Protein AF-A0A6A5K8Y9-F1 (afdb_monomer_lite)

Structure (mmCIF, N/CA/C/O backbone):
data_AF-A0A6A5K8Y9-F1
#
_entry.id   AF-A0A6A5K8Y9-F1
#
loop_
_atom_site.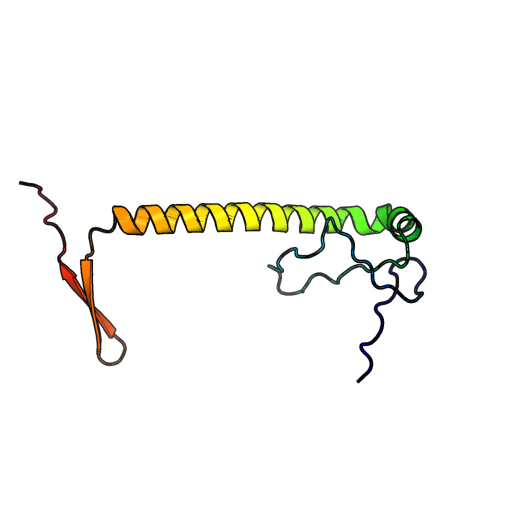group_PDB
_atom_site.id
_atom_site.type_symbol
_atom_site.label_atom_id
_atom_site.label_alt_id
_atom_site.label_comp_id
_atom_site.label_asym_id
_atom_site.label_entity_id
_atom_site.label_seq_id
_atom_site.pdbx_PDB_ins_code
_atom_site.Cartn_x
_atom_site.Cartn_y
_atom_site.Cartn_z
_atom_site.occupancy
_atom_site.B_iso_or_equiv
_atom_site.auth_seq_id
_atom_site.auth_comp_id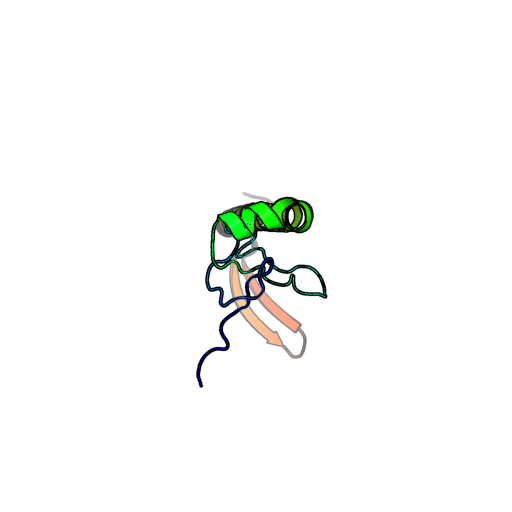
_atom_site.auth_asym_id
_atom_site.auth_atom_id
_atom_site.pdbx_PDB_model_num
ATOM 1 N N . MET A 1 1 ? -1.799 -24.939 -14.927 1.00 34.75 1 MET A N 1
ATOM 2 C CA . MET A 1 1 ? -1.969 -23.519 -15.303 1.00 34.75 1 MET A CA 1
ATOM 3 C C . MET A 1 1 ? -0.674 -22.798 -14.968 1.00 34.75 1 MET A C 1
ATOM 5 O O . MET A 1 1 ? -0.375 -22.637 -13.793 1.00 34.75 1 MET A O 1
ATOM 9 N N . THR A 1 2 ? 0.148 -22.471 -15.963 1.00 40.62 2 THR A N 1
ATOM 10 C CA . THR A 1 2 ? 1.397 -21.723 -15.748 1.00 40.62 2 THR A CA 1
ATOM 11 C C . THR A 1 2 ? 1.020 -20.282 -15.393 1.00 40.62 2 THR A C 1
ATOM 13 O O . THR A 1 2 ? 0.284 -19.674 -16.172 1.00 40.62 2 THR A O 1
ATOM 16 N N . PRO A 1 3 ? 1.439 -19.727 -14.241 1.00 52.00 3 PRO A N 1
ATOM 17 C CA . PRO A 1 3 ? 1.147 -18.335 -13.929 1.00 52.00 3 PRO A CA 1
ATOM 18 C C . PRO A 1 3 ? 1.768 -17.469 -15.024 1.00 52.00 3 PRO A C 1
ATOM 20 O O . PRO A 1 3 ? 2.955 -17.616 -15.318 1.00 52.00 3 PRO A O 1
ATOM 23 N N . GLY A 1 4 ? 0.970 -16.605 -15.655 1.00 60.53 4 GLY A N 1
ATOM 24 C CA . GLY A 1 4 ? 1.483 -15.649 -16.631 1.00 60.53 4 GLY A CA 1
ATOM 25 C C . GLY A 1 4 ? 2.592 -14.827 -15.981 1.00 60.53 4 GLY A C 1
ATOM 26 O O . GLY A 1 4 ? 2.349 -14.119 -15.003 1.00 60.53 4 GLY A O 1
ATOM 27 N N . LEU A 1 5 ? 3.822 -14.973 -16.479 1.00 72.25 5 LEU A N 1
ATOM 28 C CA . LEU A 1 5 ? 4.960 -14.184 -16.021 1.00 72.25 5 LEU A CA 1
ATOM 29 C C . LEU A 1 5 ? 4.605 -12.705 -16.179 1.00 72.25 5 LEU A C 1
ATOM 31 O O . LEU A 1 5 ? 4.171 -12.270 -17.245 1.00 72.25 5 LEU A O 1
ATOM 35 N N . SER A 1 6 ? 4.761 -11.932 -15.106 1.00 89.62 6 SER A N 1
ATOM 36 C CA . SER A 1 6 ? 4.570 -10.487 -15.181 1.00 89.62 6 SER A CA 1
ATOM 37 C C . SER A 1 6 ? 5.622 -9.878 -16.113 1.00 89.62 6 SER A C 1
ATOM 39 O O . SER A 1 6 ? 6.714 -10.421 -16.271 1.00 89.62 6 SER A O 1
ATOM 41 N N . VAL A 1 7 ? 5.299 -8.760 -16.759 1.00 94.75 7 VAL A N 1
ATOM 42 C CA . VAL A 1 7 ? 6.193 -8.114 -17.732 1.00 94.75 7 VAL A CA 1
ATOM 43 C C . VAL A 1 7 ? 6.917 -6.935 -17.104 1.00 94.75 7 VAL A C 1
ATOM 45 O O . VAL A 1 7 ? 6.350 -6.200 -16.296 1.00 94.75 7 VAL A O 1
ATOM 48 N N . CYS A 1 8 ? 8.179 -6.739 -17.475 1.00 95.56 8 CYS A N 1
ATOM 49 C CA . CYS A 1 8 ? 8.951 -5.596 -17.025 1.00 95.56 8 CYS A CA 1
ATOM 50 C C . CYS A 1 8 ? 8.315 -4.305 -17.549 1.00 95.56 8 CYS A C 1
ATOM 52 O O . CYS A 1 8 ? 8.097 -4.167 -18.753 1.00 95.56 8 CYS A O 1
ATOM 54 N N . THR A 1 9 ? 8.067 -3.341 -16.662 1.00 94.75 9 THR A N 1
ATOM 55 C CA . THR A 1 9 ? 7.513 -2.035 -17.036 1.00 94.75 9 THR A CA 1
ATOM 56 C C . THR A 1 9 ? 8.405 -1.316 -18.048 1.00 94.75 9 THR A C 1
ATOM 58 O O . THR A 1 9 ? 7.884 -0.748 -19.000 1.00 94.75 9 THR A O 1
ATOM 61 N N . HIS A 1 10 ? 9.728 -1.426 -17.889 1.00 96.50 10 HIS A N 1
ATOM 62 C CA . HIS A 1 10 ? 10.702 -0.740 -18.732 1.00 96.50 10 HIS A CA 1
ATOM 63 C C . HIS A 1 10 ? 10.940 -1.445 -20.080 1.00 96.50 10 HIS A C 1
ATOM 65 O O . HIS A 1 10 ? 10.637 -0.903 -21.136 1.00 96.50 10 HIS A O 1
ATOM 71 N N . CYS A 1 11 ? 11.459 -2.681 -20.061 1.00 95.81 11 CYS A N 1
ATOM 72 C CA . CYS A 1 11 ? 11.919 -3.373 -21.276 1.00 95.81 11 CYS A CA 1
ATOM 73 C C . CYS A 1 11 ? 10.940 -4.420 -21.830 1.00 95.81 11 CYS A C 1
ATOM 75 O O . CYS A 1 11 ? 11.253 -5.086 -22.813 1.00 95.81 11 CYS A O 1
ATOM 77 N N . ARG A 1 12 ? 9.778 -4.613 -21.187 1.00 95.25 12 ARG A N 1
ATOM 78 C CA . ARG A 1 12 ? 8.736 -5.600 -21.548 1.00 95.25 12 ARG A CA 1
ATOM 79 C C . ARG A 1 12 ? 9.133 -7.083 -21.483 1.00 95.25 12 ARG A C 1
ATOM 81 O O . ARG A 1 12 ? 8.275 -7.932 -21.694 1.00 95.25 12 ARG A O 1
ATOM 88 N N . GLY A 1 13 ? 10.375 -7.416 -21.128 1.00 94.56 13 GLY A N 1
ATOM 89 C CA . GLY A 1 13 ? 10.800 -8.801 -20.893 1.00 94.56 13 GLY A CA 1
ATOM 90 C C . GLY A 1 13 ? 10.165 -9.436 -19.643 1.00 94.56 13 GLY A C 1
ATOM 91 O O . GLY A 1 13 ? 9.539 -8.731 -18.847 1.00 94.56 13 GLY A O 1
ATOM 92 N N . PRO A 1 14 ? 10.338 -10.753 -19.420 1.00 95.50 14 PRO A N 1
ATOM 93 C CA . PRO A 1 14 ? 9.828 -11.431 -18.228 1.00 95.50 14 PRO A CA 1
ATOM 94 C C . PRO A 1 14 ? 10.350 -10.799 -16.930 1.00 95.50 14 PRO A C 1
ATOM 96 O O . PRO A 1 14 ? 11.541 -10.514 -16.791 1.00 95.50 14 PRO A O 1
ATOM 99 N N . ALA A 1 15 ? 9.461 -10.591 -15.964 1.00 94.69 15 ALA A N 1
ATOM 100 C CA . ALA A 1 15 ? 9.763 -9.947 -14.696 1.00 94.69 15 ALA A CA 1
ATOM 101 C C . ALA A 1 15 ? 9.054 -10.634 -13.525 1.00 94.69 15 ALA A C 1
ATOM 103 O O . ALA A 1 15 ? 7.894 -11.027 -13.601 1.00 94.69 15 ALA A O 1
ATOM 104 N N . ALA A 1 16 ? 9.761 -10.720 -12.400 1.00 90.81 16 ALA A N 1
ATOM 105 C CA . ALA A 1 16 ? 9.226 -11.255 -11.147 1.00 90.81 16 ALA A CA 1
ATOM 106 C C . ALA A 1 16 ? 9.402 -10.289 -9.966 1.00 90.81 16 ALA A C 1
ATO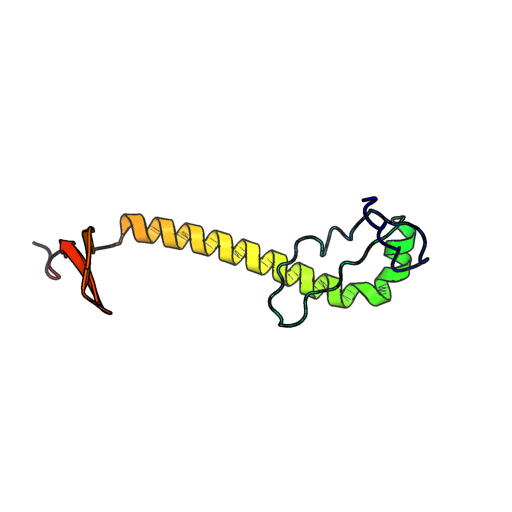M 108 O O . ALA A 1 16 ? 8.752 -10.439 -8.932 1.00 90.81 16 ALA A O 1
ATOM 109 N N . ARG A 1 17 ? 10.279 -9.282 -10.093 1.00 92.19 17 ARG A N 1
ATOM 110 C CA . ARG A 1 17 ? 10.569 -8.346 -9.003 1.00 92.19 17 ARG A CA 1
ATOM 111 C C . ARG A 1 17 ? 9.561 -7.210 -9.033 1.00 92.19 17 ARG A C 1
ATOM 113 O O . ARG A 1 17 ? 9.273 -6.670 -10.093 1.00 92.19 17 ARG A O 1
ATOM 120 N N . ARG A 1 18 ? 9.066 -6.819 -7.864 1.00 93.38 18 ARG A N 1
ATOM 121 C CA . ARG A 1 18 ? 8.205 -5.642 -7.685 1.00 93.38 18 ARG A CA 1
ATOM 122 C C . ARG A 1 18 ? 8.980 -4.540 -6.978 1.00 93.38 18 ARG A C 1
ATOM 124 O O . ARG A 1 18 ? 9.890 -4.827 -6.201 1.00 93.38 18 ARG A O 1
ATOM 131 N N . CYS A 1 19 ? 8.601 -3.286 -7.214 1.00 93.50 19 CYS A N 1
ATOM 132 C CA . CYS A 1 19 ? 9.182 -2.154 -6.493 1.00 93.50 19 CYS A CA 1
ATOM 133 C C . CYS A 1 19 ? 8.858 -2.254 -4.997 1.00 93.50 19 CYS A C 1
ATOM 135 O O . CYS A 1 19 ? 7.705 -2.122 -4.595 1.00 93.50 19 CYS A O 1
ATOM 137 N N . THR A 1 20 ? 9.873 -2.448 -4.154 1.00 91.50 20 THR A N 1
ATOM 138 C CA . THR A 1 20 ? 9.690 -2.630 -2.704 1.00 91.50 20 THR A CA 1
ATOM 139 C C . THR A 1 20 ? 9.107 -1.407 -2.000 1.00 91.50 20 THR A C 1
ATOM 141 O O . THR A 1 20 ? 8.424 -1.538 -0.979 1.00 91.50 20 THR A O 1
ATOM 144 N N . GLY A 1 21 ? 9.319 -0.222 -2.578 1.00 91.44 21 GLY A N 1
ATOM 145 C CA . GLY A 1 21 ? 8.739 1.029 -2.107 1.00 91.44 21 GLY A CA 1
ATOM 146 C C . GLY A 1 21 ? 7.214 0.972 -2.077 1.00 91.44 21 GLY A C 1
ATOM 147 O O . GLY A 1 21 ? 6.616 1.191 -1.023 1.00 91.44 21 GLY A O 1
ATOM 148 N N . CYS A 1 22 ? 6.596 0.614 -3.201 1.00 92.31 22 CYS A N 1
ATOM 149 C CA . CYS A 1 22 ? 5.145 0.641 -3.361 1.00 92.31 22 CYS A CA 1
ATOM 150 C C . CYS A 1 22 ? 4.450 -0.722 -3.230 1.00 92.31 22 CYS A C 1
ATOM 152 O O . CYS A 1 22 ? 3.228 -0.750 -3.099 1.00 92.31 22 CYS A O 1
ATOM 154 N N . LEU A 1 23 ? 5.187 -1.844 -3.214 1.00 90.44 23 LEU A N 1
ATOM 155 C CA . LEU A 1 23 ? 4.594 -3.166 -2.971 1.00 90.44 23 LEU A CA 1
ATOM 156 C C . LEU A 1 23 ? 3.810 -3.149 -1.645 1.00 90.44 23 LEU A C 1
ATOM 158 O O . LEU A 1 23 ? 4.258 -2.504 -0.693 1.00 90.44 23 LEU A O 1
ATOM 162 N N . VAL A 1 24 ? 2.674 -3.856 -1.602 1.00 87.06 24 VAL A N 1
ATOM 163 C CA . VAL A 1 24 ? 1.729 -3.964 -0.465 1.00 87.06 24 VAL A CA 1
ATOM 164 C C . VAL A 1 24 ? 1.112 -2.646 0.013 1.00 87.06 24 VAL A C 1
ATOM 166 O O . VAL A 1 24 ? 0.639 -2.556 1.144 1.00 87.06 24 VAL A O 1
ATOM 169 N N . ALA A 1 25 ? 1.097 -1.608 -0.821 1.00 90.69 25 ALA A N 1
ATOM 170 C CA . ALA A 1 25 ? 0.222 -0.476 -0.552 1.00 90.69 25 ALA A CA 1
ATOM 171 C C . ALA A 1 25 ? -1.249 -0.919 -0.664 1.00 90.69 25 ALA A C 1
ATOM 173 O O . ALA A 1 25 ? -1.589 -1.576 -1.646 1.00 90.69 25 ALA A O 1
ATOM 174 N N . PRO A 1 26 ? -2.104 -0.598 0.320 1.00 88.56 26 PRO A N 1
ATOM 175 C CA . PRO A 1 26 ? -3.532 -0.868 0.213 1.00 88.56 26 PRO A CA 1
ATOM 176 C C . PRO A 1 26 ? -4.173 0.011 -0.865 1.00 88.56 26 PRO A C 1
ATOM 178 O O . PRO A 1 26 ? -3.789 1.172 -1.050 1.00 88.56 26 PRO A O 1
ATOM 181 N N . ASP A 1 27 ? -5.168 -0.549 -1.546 1.00 86.44 27 ASP A N 1
ATOM 182 C CA . ASP A 1 27 ? -6.022 0.181 -2.473 1.00 86.44 27 ASP A CA 1
ATOM 183 C C . ASP A 1 27 ? -7.154 0.862 -1.696 1.00 86.44 27 ASP A C 1
ATOM 185 O O . ASP A 1 27 ? -7.854 0.231 -0.905 1.00 86.44 27 ASP A O 1
ATOM 189 N N . TYR A 1 28 ? -7.300 2.169 -1.906 1.00 77.88 28 TYR A N 1
ATOM 190 C CA . TYR A 1 28 ? -8.376 2.979 -1.326 1.00 77.88 28 TYR A CA 1
ATOM 191 C C . TYR A 1 28 ? -9.285 3.599 -2.390 1.00 77.88 28 TYR A C 1
ATOM 193 O O . TYR A 1 28 ? -10.369 4.064 -2.060 1.00 77.88 28 TYR A O 1
ATOM 201 N N . ASP A 1 29 ? -8.838 3.619 -3.647 1.00 76.00 29 ASP A N 1
ATOM 202 C CA . ASP A 1 29 ? -9.590 4.185 -4.761 1.00 76.00 29 ASP A CA 1
ATOM 203 C C . ASP A 1 29 ? -10.396 3.086 -5.460 1.00 76.00 29 ASP A C 1
ATOM 205 O O . ASP A 1 29 ? -10.028 1.911 -5.424 1.00 76.00 29 ASP A O 1
ATOM 209 N N . GLU A 1 30 ? -11.439 3.483 -6.189 1.00 73.31 30 GLU A N 1
ATOM 210 C CA . GLU A 1 30 ? -12.243 2.576 -7.024 1.00 73.31 30 GLU A CA 1
ATOM 211 C C . GLU A 1 30 ? -11.405 1.842 -8.083 1.00 73.31 30 GLU A C 1
ATOM 213 O O . GLU A 1 30 ? -11.761 0.749 -8.523 1.00 73.31 30 GLU A O 1
ATOM 218 N N . LYS A 1 31 ? -10.269 2.429 -8.483 1.00 76.19 31 LYS A N 1
ATOM 219 C CA . LYS A 1 31 ? -9.319 1.822 -9.411 1.00 76.19 31 LYS A CA 1
ATOM 220 C C . LYS A 1 31 ? -8.076 1.326 -8.661 1.00 76.19 31 LYS A C 1
ATOM 222 O O . LYS A 1 31 ? -7.279 2.155 -8.215 1.00 76.19 31 LYS A O 1
ATOM 227 N N . PRO A 1 32 ? -7.854 0.001 -8.595 1.00 77.12 32 PRO A N 1
ATOM 228 C CA . PRO A 1 32 ? -6.649 -0.569 -8.009 1.00 77.12 32 PRO A CA 1
ATOM 229 C C . PRO A 1 32 ? -5.387 -0.062 -8.700 1.00 77.12 32 PRO A C 1
ATOM 231 O O . PRO A 1 32 ? -5.350 0.132 -9.924 1.00 77.12 32 PRO A O 1
ATOM 234 N N . SER A 1 33 ? -4.327 0.120 -7.920 1.00 78.75 33 SER A N 1
ATOM 235 C CA . SER A 1 33 ? -3.046 0.561 -8.467 1.00 78.75 33 SER A CA 1
ATOM 236 C C . SER A 1 33 ? -2.373 -0.584 -9.220 1.00 78.75 33 SER A C 1
ATOM 238 O O . SER A 1 33 ? -2.139 -1.658 -8.667 1.00 78.75 33 SER A O 1
ATOM 240 N N . ALA A 1 34 ? -2.029 -0.360 -10.491 1.00 80.62 34 ALA A N 1
ATOM 241 C CA . ALA A 1 34 ? -1.365 -1.379 -11.294 1.00 80.62 34 ALA A CA 1
ATOM 242 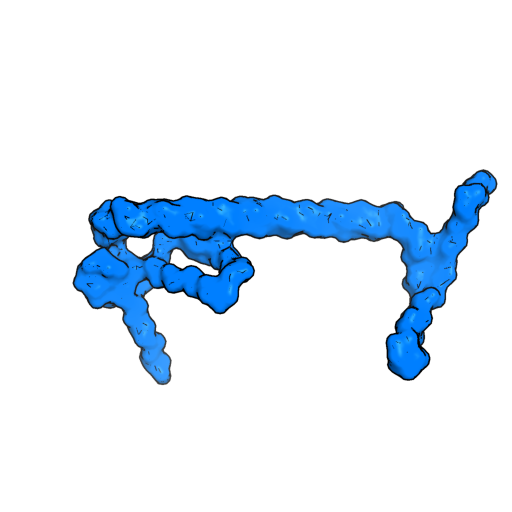C C . ALA A 1 34 ? 0.040 -1.685 -10.727 1.00 80.62 34 ALA A C 1
ATOM 244 O O . ALA A 1 34 ? 0.855 -0.769 -10.568 1.00 80.62 34 ALA A O 1
ATOM 245 N N . PRO A 1 35 ? 0.367 -2.955 -10.428 1.00 84.44 35 PRO A N 1
ATOM 246 C CA . PRO A 1 35 ? 1.677 -3.315 -9.898 1.00 84.44 35 PRO A CA 1
ATOM 247 C C . PRO A 1 35 ? 2.776 -3.128 -10.954 1.00 84.44 35 PRO A C 1
ATOM 249 O O . PRO A 1 35 ? 2.673 -3.630 -12.070 1.00 84.44 35 PRO A O 1
ATOM 252 N N . SER A 1 36 ? 3.865 -2.448 -10.587 1.00 91.50 36 SER A N 1
ATOM 253 C CA . SER A 1 36 ? 5.052 -2.320 -11.443 1.00 91.50 36 SER A CA 1
ATOM 254 C C . SER A 1 36 ? 6.023 -3.480 -11.213 1.00 91.50 36 SER A C 1
ATOM 256 O O . SER A 1 36 ? 6.467 -3.707 -10.078 1.00 91.50 36 SER A O 1
ATOM 258 N N . PHE A 1 37 ? 6.380 -4.180 -12.291 1.00 95.06 37 PHE A N 1
ATOM 259 C CA . PHE A 1 37 ? 7.331 -5.289 -12.275 1.00 95.06 37 PHE A CA 1
ATOM 260 C C . PHE A 1 37 ? 8.609 -4.936 -13.033 1.00 95.06 37 PHE A C 1
ATOM 262 O O . PHE A 1 37 ? 8.586 -4.229 -14.037 1.00 95.06 37 PHE A O 1
ATOM 269 N N . TYR A 1 38 ? 9.740 -5.464 -12.576 1.00 95.69 38 TYR A N 1
ATOM 270 C CA . TYR A 1 38 ? 11.049 -5.225 -13.172 1.00 95.69 38 TYR A CA 1
ATOM 271 C C . TYR A 1 38 ? 11.849 -6.525 -13.264 1.00 95.69 38 TYR A C 1
ATOM 273 O O . TYR A 1 38 ? 11.787 -7.378 -12.373 1.00 95.69 38 TYR A O 1
ATOM 281 N N . CYS A 1 39 ? 12.608 -6.689 -14.346 1.00 96.31 39 CYS A N 1
ATOM 282 C CA . CYS A 1 39 ? 13.555 -7.798 -14.477 1.00 96.31 39 CYS A CA 1
ATOM 283 C C . CYS A 1 39 ? 14.860 -7.520 -13.705 1.00 96.31 39 CYS A C 1
ATOM 285 O O . CYS A 1 39 ? 15.472 -8.446 -13.175 1.00 96.31 39 CYS A O 1
ATOM 287 N N . SER A 1 40 ? 15.249 -6.246 -13.559 1.00 95.62 40 SER A N 1
ATOM 288 C CA . SER A 1 40 ? 16.473 -5.814 -12.876 1.00 95.62 40 SER A CA 1
ATOM 289 C C . SER A 1 40 ? 16.305 -4.475 -12.145 1.00 95.62 40 SER A C 1
ATOM 291 O O . SER A 1 40 ? 15.335 -3.746 -12.356 1.00 95.62 40 SER A O 1
ATOM 293 N N . ILE A 1 41 ? 17.274 -4.148 -11.281 1.00 95.19 41 ILE A N 1
ATOM 294 C CA . ILE A 1 41 ? 17.358 -2.833 -10.623 1.00 95.19 41 ILE A CA 1
ATOM 295 C C . ILE A 1 41 ? 17.617 -1.732 -11.661 1.00 95.19 41 ILE A C 1
ATOM 297 O O . ILE A 1 41 ? 17.095 -0.632 -11.515 1.00 95.19 41 ILE A O 1
ATOM 301 N N . ASP A 1 42 ? 18.359 -2.024 -12.729 1.00 97.50 42 ASP A N 1
ATOM 302 C CA . ASP A 1 42 ? 18.655 -1.041 -13.777 1.00 97.50 42 ASP A CA 1
ATOM 303 C C . ASP A 1 42 ? 17.395 -0.645 -14.545 1.00 97.50 42 ASP A C 1
ATOM 305 O O . ASP A 1 42 ? 17.140 0.541 -14.728 1.00 97.50 42 ASP A O 1
ATOM 309 N N . CYS A 1 43 ? 16.534 -1.613 -14.881 1.00 97.19 43 CYS A N 1
ATOM 310 C CA . CYS A 1 43 ? 15.222 -1.325 -15.465 1.00 97.19 43 CYS A CA 1
ATOM 311 C C . CYS A 1 43 ? 14.325 -0.522 -14.513 1.00 97.19 43 CYS A C 1
ATOM 313 O O . CYS A 1 43 ? 13.579 0.343 -14.958 1.00 97.19 43 CYS A O 1
ATOM 315 N N . GLN A 1 44 ? 14.401 -0.773 -13.202 1.00 96.12 44 GLN A N 1
ATOM 316 C CA . GLN A 1 44 ? 13.668 0.029 -12.220 1.00 96.12 44 GLN A CA 1
ATOM 317 C C . GLN A 1 44 ? 14.190 1.471 -12.148 1.00 96.12 44 GLN A C 1
ATOM 319 O O . GLN A 1 44 ? 13.393 2.400 -12.043 1.00 96.12 44 GLN A O 1
ATOM 324 N N . LYS A 1 45 ? 15.513 1.669 -12.190 1.00 96.69 45 LYS A N 1
ATOM 325 C CA . LYS A 1 45 ? 16.135 3.001 -12.194 1.00 96.69 45 LYS A CA 1
ATOM 326 C C . LYS A 1 45 ? 15.818 3.765 -13.477 1.00 96.69 45 LYS A C 1
ATOM 328 O O . LYS A 1 45 ? 15.536 4.955 -13.402 1.00 96.69 45 LYS A O 1
ATOM 333 N N . ALA A 1 46 ? 15.832 3.087 -14.621 1.00 97.19 46 ALA A N 1
ATOM 334 C CA . ALA A 1 46 ? 15.498 3.685 -15.908 1.00 97.19 46 ALA A CA 1
ATOM 335 C C . ALA A 1 46 ? 14.027 4.135 -15.976 1.00 97.19 46 ALA A C 1
ATOM 337 O O . ALA A 1 46 ? 13.744 5.198 -16.514 1.00 97.19 46 ALA A O 1
ATOM 338 N N . GLU A 1 47 ? 13.112 3.379 -15.359 1.00 95.88 47 GLU A N 1
ATOM 339 C CA . GLU A 1 47 ? 11.685 3.728 -15.250 1.00 95.88 47 GLU A CA 1
ATOM 340 C C . GLU A 1 47 ? 11.372 4.693 -14.091 1.00 95.88 47 GLU A C 1
ATOM 342 O O . GLU A 1 47 ? 10.233 5.127 -13.905 1.00 95.88 47 GLU A O 1
ATOM 347 N N . TRP A 1 48 ? 12.360 5.016 -13.251 1.00 95.31 48 TRP A N 1
ATOM 348 C CA . TRP A 1 48 ? 12.139 5.820 -12.051 1.00 95.31 48 TRP A CA 1
ATOM 349 C C . TRP A 1 48 ? 11.481 7.181 -12.326 1.00 95.31 48 TRP A C 1
ATOM 351 O O . TRP A 1 48 ? 10.570 7.518 -11.568 1.00 95.31 48 TRP A O 1
ATOM 361 N N . PRO A 1 49 ? 11.847 7.945 -13.377 1.00 96.69 49 PRO A N 1
ATOM 362 C CA . PRO A 1 49 ? 11.209 9.232 -13.658 1.00 96.69 49 PRO A CA 1
ATOM 363 C C . PRO A 1 49 ? 9.685 9.134 -13.840 1.00 96.69 49 PRO A C 1
ATOM 365 O O . PRO A 1 49 ? 8.956 10.006 -13.375 1.00 96.69 49 PRO A O 1
ATOM 368 N N . GLN A 1 50 ? 9.195 8.057 -14.457 1.00 94.69 50 GLN A N 1
ATOM 369 C CA . GLN A 1 50 ? 7.771 7.799 -14.679 1.00 94.69 50 GLN A CA 1
ATOM 370 C C . GLN A 1 50 ? 7.110 7.200 -13.432 1.00 94.69 50 GLN A C 1
ATOM 372 O O . GLN A 1 50 ? 5.989 7.559 -13.073 1.00 94.69 50 GLN A O 1
ATOM 377 N N . HIS A 1 51 ? 7.809 6.302 -12.736 1.00 94.00 51 HIS A N 1
ATOM 378 C CA . HIS A 1 51 ? 7.266 5.574 -11.591 1.00 94.00 51 HIS A CA 1
ATOM 379 C C . HIS A 1 51 ? 7.235 6.389 -10.283 1.00 94.00 51 HIS A C 1
ATOM 381 O O . HIS A 1 51 ? 6.418 6.116 -9.399 1.00 94.00 51 HIS A O 1
ATOM 387 N N . GLN A 1 52 ? 8.129 7.369 -10.117 1.00 95.12 52 GLN A N 1
ATOM 388 C CA . GLN A 1 52 ? 8.399 8.023 -8.833 1.00 95.12 52 GLN A CA 1
ATOM 389 C C . GLN A 1 52 ? 7.153 8.632 -8.181 1.00 95.12 52 GLN A C 1
ATOM 391 O O . GLN A 1 52 ? 6.930 8.429 -6.984 1.00 95.12 52 GLN A O 1
ATOM 396 N N . THR A 1 53 ? 6.356 9.382 -8.941 1.00 93.56 53 THR A N 1
ATOM 397 C CA . THR A 1 53 ? 5.189 10.100 -8.409 1.00 93.56 53 THR A CA 1
ATOM 398 C C . THR A 1 53 ? 4.171 9.136 -7.811 1.00 93.56 53 THR A C 1
ATOM 400 O O . THR A 1 53 ? 3.746 9.309 -6.666 1.00 93.56 53 THR A O 1
ATOM 403 N N . ASP A 1 54 ? 3.831 8.074 -8.537 1.00 91.75 54 ASP A N 1
ATOM 404 C CA . ASP A 1 54 ? 2.867 7.086 -8.056 1.00 91.75 54 ASP A CA 1
ATOM 405 C C . ASP A 1 54 ? 3.462 6.202 -6.957 1.00 91.75 54 ASP A C 1
ATOM 407 O O . ASP A 1 54 ? 2.780 5.882 -5.980 1.00 91.75 54 ASP A O 1
ATOM 411 N N . CYS A 1 55 ? 4.762 5.902 -7.024 1.00 94.25 55 CY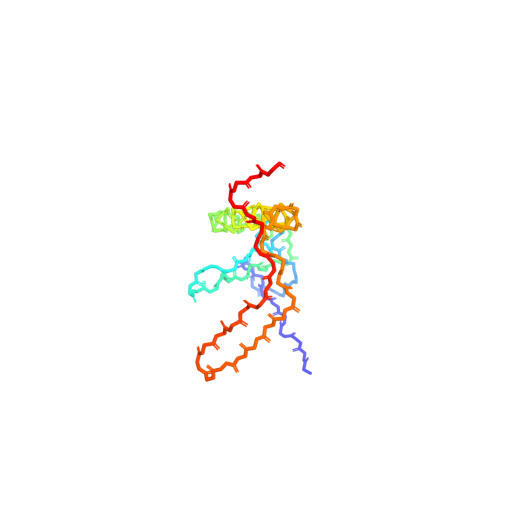S A N 1
ATOM 412 C CA . CYS A 1 55 ? 5.461 5.205 -5.949 1.00 94.25 55 CYS A CA 1
ATOM 413 C C . CYS A 1 55 ? 5.352 5.960 -4.615 1.00 94.25 55 CYS A C 1
ATOM 415 O O . CYS A 1 55 ? 5.043 5.349 -3.591 1.00 94.25 55 CYS A O 1
ATOM 417 N N . ARG A 1 56 ? 5.527 7.289 -4.617 1.00 94.56 56 ARG A N 1
ATOM 418 C CA . ARG A 1 56 ? 5.402 8.119 -3.404 1.00 94.56 56 ARG A CA 1
ATOM 419 C C . ARG A 1 56 ? 3.983 8.113 -2.833 1.00 94.56 56 ARG A C 1
ATOM 421 O O . ARG A 1 56 ? 3.828 7.995 -1.618 1.00 94.56 56 ARG A O 1
ATOM 428 N N . LYS A 1 57 ? 2.952 8.176 -3.682 1.00 92.50 57 LYS A N 1
ATOM 429 C CA . LYS A 1 57 ? 1.547 8.065 -3.239 1.00 92.50 57 LYS A CA 1
ATOM 430 C C . LYS A 1 57 ? 1.297 6.725 -2.541 1.00 92.50 57 LYS A C 1
ATOM 432 O O . LYS A 1 57 ? 0.745 6.685 -1.444 1.00 92.50 57 LYS A O 1
ATOM 437 N N . LEU A 1 58 ? 1.766 5.630 -3.137 1.00 93.44 58 LEU A N 1
ATOM 438 C CA . LEU A 1 58 ? 1.620 4.282 -2.578 1.00 93.44 58 LEU A CA 1
ATOM 439 C C . LEU A 1 58 ? 2.431 4.094 -1.286 1.00 93.44 58 LEU A C 1
ATOM 441 O O . LEU A 1 58 ? 1.953 3.477 -0.333 1.00 93.44 58 LEU A O 1
ATOM 445 N N . GLN A 1 59 ? 3.623 4.686 -1.195 1.00 94.56 59 GLN A N 1
ATOM 446 C CA . GLN A 1 59 ? 4.397 4.732 0.049 1.00 94.56 59 GLN A CA 1
ATOM 447 C C . GLN A 1 59 ? 3.647 5.469 1.168 1.00 94.56 59 GLN A C 1
ATOM 449 O O . GLN A 1 59 ? 3.621 4.984 2.302 1.00 94.56 59 GLN A O 1
ATOM 454 N N . ALA A 1 60 ? 3.000 6.598 0.862 1.00 93.31 60 ALA A N 1
ATOM 455 C CA . ALA A 1 60 ? 2.188 7.324 1.836 1.00 93.31 60 ALA A CA 1
ATOM 456 C C . ALA A 1 60 ? 1.023 6.461 2.349 1.00 93.31 60 ALA A C 1
ATOM 458 O O . ALA A 1 60 ? 0.822 6.374 3.561 1.00 93.31 60 ALA A O 1
ATOM 459 N N . ARG A 1 61 ? 0.333 5.728 1.461 1.00 93.25 61 ARG A N 1
ATOM 460 C CA . ARG A 1 61 ? -0.729 4.775 1.843 1.00 93.25 61 ARG A CA 1
ATOM 461 C C . ARG A 1 61 ? -0.233 3.699 2.806 1.00 93.25 61 ARG A C 1
ATOM 463 O O . ARG A 1 61 ? -0.892 3.430 3.805 1.00 93.25 61 ARG A O 1
ATOM 470 N N . LYS A 1 62 ? 0.955 3.132 2.572 1.00 92.81 62 LYS A N 1
ATOM 471 C CA . LYS A 1 62 ? 1.572 2.156 3.495 1.00 92.81 62 LYS A CA 1
ATOM 472 C C . LYS A 1 62 ? 1.828 2.752 4.873 1.00 92.81 62 LYS A C 1
ATOM 474 O O . LYS A 1 62 ? 1.604 2.098 5.889 1.00 92.81 62 LYS A O 1
ATOM 479 N N . SER A 1 63 ? 2.340 3.976 4.927 1.00 93.62 63 SER A N 1
ATOM 480 C CA . SER A 1 63 ? 2.599 4.652 6.200 1.00 93.62 63 SER A CA 1
ATOM 481 C C . SER A 1 63 ? 1.305 4.958 6.950 1.00 93.62 63 SER A C 1
ATOM 483 O O . SER A 1 63 ? 1.219 4.644 8.135 1.00 93.62 63 SER A O 1
ATOM 485 N N . LEU A 1 64 ? 0.283 5.458 6.254 1.00 94.00 64 LEU A N 1
ATOM 486 C CA . LEU A 1 64 ? -1.039 5.700 6.833 1.00 94.00 64 LEU A CA 1
ATOM 487 C C . LEU A 1 64 ? -1.687 4.409 7.338 1.00 94.00 64 LEU A C 1
ATOM 489 O O . LEU A 1 64 ? -2.180 4.378 8.459 1.00 94.00 64 LEU A O 1
ATOM 493 N N . ASN A 1 65 ? -1.625 3.322 6.570 1.00 93.62 65 ASN A N 1
ATOM 494 C CA . ASN A 1 65 ? -2.166 2.031 6.987 1.00 93.62 65 ASN A CA 1
ATOM 495 C C . ASN A 1 65 ? -1.486 1.478 8.246 1.00 93.62 65 ASN A C 1
ATOM 497 O O . ASN A 1 65 ? -2.170 0.990 9.147 1.00 93.62 65 ASN A O 1
ATOM 501 N N . ARG A 1 66 ? -0.156 1.591 8.343 1.00 94.94 66 ARG A N 1
ATOM 502 C CA . ARG A 1 66 ? 0.580 1.200 9.554 1.00 94.94 66 ARG A CA 1
ATOM 503 C C . ARG A 1 66 ? 0.155 2.036 10.760 1.00 94.94 66 ARG A C 1
ATOM 505 O O . ARG A 1 66 ? -0.099 1.469 11.820 1.00 94.94 66 ARG A O 1
ATOM 512 N N . ALA A 1 67 ? 0.025 3.352 10.590 1.00 96.75 67 ALA A N 1
ATOM 513 C CA . ALA A 1 67 ? -0.443 4.247 11.648 1.00 96.75 67 ALA A CA 1
ATOM 514 C C . ALA A 1 67 ? -1.881 3.918 12.082 1.00 96.75 67 ALA A C 1
ATOM 516 O O . ALA A 1 67 ? -2.146 3.796 13.274 1.00 96.75 67 ALA A O 1
ATOM 517 N N . ALA A 1 68 ? -2.788 3.698 11.126 1.00 96.00 68 ALA A N 1
ATOM 518 C CA . ALA A 1 68 ? -4.172 3.316 11.392 1.00 96.00 68 ALA A CA 1
ATOM 519 C C . ALA A 1 68 ? -4.265 1.969 12.122 1.00 96.00 68 ALA A C 1
ATOM 521 O O . ALA A 1 68 ? -5.012 1.847 13.087 1.00 96.00 68 ALA A O 1
ATOM 522 N N . SER A 1 69 ? -3.461 0.981 11.718 1.00 96.06 69 SER A N 1
ATOM 523 C CA . SER A 1 69 ? -3.417 -0.336 12.366 1.00 96.06 69 SER A CA 1
ATOM 524 C C . SER A 1 69 ? -2.944 -0.239 13.818 1.00 96.06 69 SER A C 1
ATOM 526 O O . SER A 1 69 ? -3.522 -0.865 14.707 1.00 96.06 69 SER A O 1
ATOM 528 N N . LEU A 1 70 ? -1.922 0.584 14.076 1.00 98.00 70 LEU A N 1
ATOM 529 C CA . LEU A 1 70 ? -1.442 0.844 15.430 1.00 98.00 70 LEU A CA 1
ATOM 530 C C . LEU A 1 70 ? -2.501 1.571 16.269 1.00 98.00 70 LEU A C 1
ATOM 532 O O . LEU A 1 70 ? -2.792 1.147 17.386 1.00 98.00 70 LEU A O 1
ATOM 536 N N . LEU A 1 71 ? -3.110 2.627 15.723 1.00 97.75 71 LEU A N 1
ATOM 537 C CA . LEU A 1 71 ? -4.174 3.371 16.396 1.00 97.75 71 LEU A CA 1
ATOM 538 C C . LEU A 1 71 ? -5.359 2.462 16.738 1.00 97.75 71 LEU A C 1
ATOM 540 O O . LEU A 1 71 ? -5.848 2.490 17.862 1.00 97.75 71 LEU A O 1
ATOM 544 N N . GLN A 1 72 ? -5.781 1.613 15.803 1.00 96.81 72 GLN A N 1
ATOM 545 C CA . GLN A 1 72 ? -6.836 0.630 16.018 1.00 96.81 72 GLN A CA 1
ATOM 546 C C . GLN A 1 72 ? -6.488 -0.322 17.173 1.00 96.81 72 GLN A C 1
ATOM 548 O O . GLN A 1 72 ? -7.323 -0.551 18.047 1.00 96.81 72 GLN A O 1
ATOM 553 N N . ALA A 1 73 ? -5.257 -0.840 17.226 1.00 96.38 73 ALA A N 1
ATOM 554 C CA . ALA A 1 73 ? -4.811 -1.694 18.327 1.00 96.38 73 ALA A CA 1
ATOM 555 C C . ALA A 1 73 ? -4.852 -0.965 19.684 1.00 96.38 73 ALA A C 1
ATOM 557 O O . ALA A 1 73 ? -5.301 -1.539 20.679 1.00 96.38 73 ALA A O 1
ATOM 558 N N . ILE A 1 74 ? -4.443 0.307 19.718 1.00 96.06 74 ILE A N 1
ATOM 559 C CA . ILE A 1 74 ? -4.515 1.156 20.916 1.00 96.06 74 ILE A CA 1
ATOM 560 C C . ILE A 1 74 ? -5.973 1.364 21.343 1.00 96.06 74 ILE A C 1
ATOM 562 O O . ILE A 1 74 ? -6.304 1.136 22.505 1.00 96.06 74 ILE A O 1
ATOM 566 N N . VAL A 1 75 ? -6.860 1.733 20.416 1.00 93.69 75 VAL A N 1
ATOM 567 C CA . VAL A 1 75 ? -8.291 1.935 20.697 1.00 93.69 75 VAL A CA 1
ATOM 568 C C . VAL A 1 75 ? -8.931 0.655 21.226 1.00 93.69 75 VAL A C 1
ATOM 570 O O . VAL A 1 75 ? -9.671 0.715 22.205 1.00 93.69 75 VAL A O 1
ATOM 573 N N . TYR A 1 76 ? -8.622 -0.510 20.649 1.00 90.62 76 TYR A N 1
ATOM 574 C CA . TYR A 1 76 ? -9.119 -1.783 21.172 1.00 90.62 76 TYR A CA 1
ATOM 575 C C . TYR A 1 76 ? -8.641 -2.052 22.597 1.00 90.62 76 TYR A C 1
ATOM 577 O O . TYR A 1 76 ? -9.438 -2.483 23.429 1.00 90.62 76 TYR A O 1
ATOM 585 N N . LYS A 1 77 ? -7.371 -1.771 22.902 1.00 89.81 77 LYS A N 1
ATOM 586 C CA . LYS A 1 77 ? -6.842 -1.914 24.263 1.00 89.81 77 LYS A CA 1
ATOM 587 C C . LYS A 1 77 ? -7.537 -0.972 25.239 1.00 89.81 77 LYS A C 1
ATOM 589 O O . LYS A 1 77 ? -8.000 -1.435 26.274 1.00 89.81 77 LYS A O 1
ATOM 594 N N . ILE A 1 78 ? -7.680 0.307 24.892 1.00 88.38 78 ILE A N 1
ATOM 595 C CA . ILE A 1 78 ? -8.412 1.279 25.714 1.00 88.38 78 ILE A CA 1
ATOM 596 C C . ILE A 1 78 ? -9.837 0.783 25.946 1.00 88.38 78 ILE A C 1
ATOM 598 O O . ILE A 1 78 ? -10.250 0.658 27.092 1.00 88.38 78 ILE A O 1
ATOM 602 N N . ARG A 1 79 ? -10.550 0.396 24.881 1.00 85.50 79 ARG A N 1
ATOM 603 C CA . ARG A 1 79 ? -11.917 -0.129 24.962 1.00 85.50 79 ARG A CA 1
ATOM 604 C C . ARG A 1 79 ? -12.020 -1.301 25.940 1.00 85.50 79 ARG A C 1
ATOM 606 O O . ARG A 1 79 ? -12.945 -1.316 26.741 1.00 85.50 79 ARG A O 1
ATOM 613 N N . MET A 1 80 ? -11.088 -2.252 25.933 1.00 79.88 80 MET A N 1
ATOM 614 C CA . MET A 1 80 ? -11.114 -3.376 26.884 1.00 79.88 80 MET A CA 1
ATOM 615 C C . MET A 1 80 ? -11.022 -2.938 28.355 1.00 79.88 80 MET A C 1
ATOM 617 O O . MET A 1 80 ? -11.547 -3.633 29.217 1.00 79.88 80 MET A O 1
ATOM 621 N N . HIS A 1 81 ? -10.393 -1.798 28.644 1.00 79.56 81 HIS A N 1
ATOM 622 C CA . HIS A 1 81 ? -10.195 -1.306 30.011 1.00 79.56 81 HIS A CA 1
ATOM 623 C C . HIS A 1 81 ? -11.165 -0.193 30.425 1.00 79.56 81 HIS A C 1
ATOM 625 O O . HIS A 1 81 ? -11.371 0.012 31.616 1.00 79.56 81 HIS A O 1
ATOM 631 N N . THR A 1 82 ? -11.759 0.527 29.472 1.00 75.94 82 THR A N 1
ATOM 632 C CA . THR A 1 82 ? -12.621 1.688 29.747 1.00 75.94 82 THR A CA 1
ATOM 633 C C . THR A 1 82 ? -14.081 1.472 29.368 1.00 75.94 82 THR A C 1
ATOM 635 O O . THR A 1 82 ? -14.912 2.337 29.646 1.00 75.94 82 THR A O 1
ATOM 638 N N . THR A 1 83 ? -14.434 0.345 28.736 1.00 66.00 83 THR A N 1
ATOM 639 C CA . THR A 1 83 ? -15.836 0.086 28.389 1.00 66.00 83 THR A CA 1
ATOM 640 C C . THR A 1 83 ? -16.643 -0.194 29.650 1.00 66.00 83 THR A C 1
ATOM 642 O O . THR A 1 83 ? -16.600 -1.277 30.228 1.00 66.00 83 THR A O 1
ATOM 645 N N . VAL A 1 84 ? -17.431 0.814 30.013 1.00 63.50 84 VAL A N 1
ATOM 646 C CA . VAL A 1 84 ? -18.470 0.804 31.047 1.00 63.50 84 VAL A CA 1
ATOM 647 C C . VAL A 1 84 ? -19.494 -0.311 30.786 1.00 63.50 84 VAL A C 1
ATOM 649 O O . VAL A 1 84 ? -19.968 -0.950 31.713 1.00 63.50 84 VAL A O 1
ATOM 652 N N . LEU A 1 85 ? -19.794 -0.611 29.520 1.00 68.69 85 LEU A N 1
ATOM 653 C CA . LEU A 1 85 ? -20.768 -1.633 29.134 1.00 68.69 85 LEU A CA 1
ATOM 654 C C . LEU A 1 85 ? -20.188 -3.051 29.246 1.00 68.69 85 LEU A C 1
ATOM 656 O O . LEU A 1 85 ? -19.509 -3.535 28.337 1.00 68.69 85 LEU A O 1
ATOM 660 N N . GLN A 1 86 ? -20.505 -3.740 30.338 1.00 73.12 86 GLN A N 1
ATOM 661 C CA . GLN A 1 86 ? -20.239 -5.170 30.493 1.00 73.12 86 GLN A CA 1
ATOM 662 C C . GLN A 1 86 ? -21.389 -5.963 29.865 1.00 73.12 86 GLN A C 1
ATOM 664 O O . GLN A 1 86 ? -22.347 -6.326 30.544 1.00 73.12 86 GLN A O 1
ATOM 669 N N . ILE A 1 87 ? -21.331 -6.174 28.547 1.00 79.25 87 ILE A N 1
ATOM 670 C CA . ILE A 1 87 ? -22.357 -6.927 27.812 1.00 79.25 87 ILE A CA 1
ATOM 671 C C . ILE A 1 87 ? -22.217 -8.417 28.147 1.00 79.25 87 ILE A C 1
ATOM 673 O O . ILE A 1 87 ? -21.200 -9.031 27.834 1.00 79.25 87 ILE A O 1
ATOM 677 N N . THR A 1 88 ? -23.247 -9.000 28.752 1.00 81.69 88 THR A N 1
ATOM 678 C CA . THR A 1 88 ? -23.326 -10.423 29.110 1.00 81.69 88 THR A CA 1
ATOM 679 C C . THR A 1 88 ? -24.066 -11.254 28.072 1.00 81.69 88 THR A C 1
ATOM 681 O O . THR A 1 88 ? -23.729 -12.421 27.885 1.00 81.69 88 THR A O 1
ATOM 684 N N . SER A 1 89 ? -25.057 -10.687 27.378 1.00 84.00 89 SER A N 1
ATOM 685 C CA . SER A 1 89 ? -25.734 -11.385 26.281 1.00 84.00 89 SER A CA 1
ATOM 686 C C . SER A 1 89 ? -26.205 -10.436 25.185 1.00 84.00 89 SER A C 1
ATOM 688 O O . SER A 1 89 ? -26.414 -9.244 25.406 1.00 84.00 89 SER A O 1
ATOM 690 N N . ALA A 1 90 ? -26.371 -10.977 23.982 1.00 89.56 90 ALA A N 1
ATOM 691 C CA . ALA A 1 90 ? -26.946 -10.275 22.847 1.00 89.56 90 ALA A CA 1
ATOM 692 C C . ALA A 1 90 ? -28.048 -11.141 22.236 1.00 89.56 90 ALA A C 1
ATOM 694 O O . ALA A 1 90 ? -27.830 -12.324 21.977 1.00 89.56 90 ALA A O 1
ATOM 695 N N . HIS A 1 91 ? -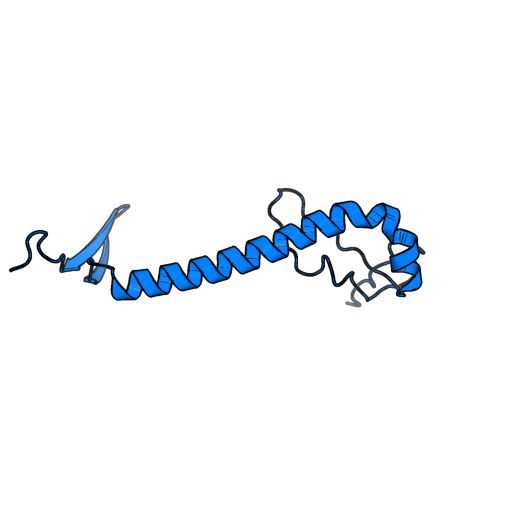29.218 -10.552 22.007 1.00 90.06 91 HIS A N 1
ATOM 696 C CA . HIS A 1 91 ? -30.354 -11.217 21.376 1.00 90.06 91 HIS A CA 1
ATOM 697 C C . HIS A 1 91 ? -30.819 -10.402 20.175 1.00 90.06 91 HIS A C 1
ATOM 699 O O . HIS A 1 91 ? -30.849 -9.171 20.221 1.00 90.06 91 HIS A O 1
ATOM 705 N N . VAL A 1 92 ? -31.186 -11.095 19.102 1.00 91.44 92 VAL A N 1
ATOM 706 C CA . VAL A 1 92 ? -31.781 -10.478 17.916 1.00 91.44 92 VAL A CA 1
ATOM 707 C C . VAL A 1 92 ? -33.291 -10.671 17.997 1.00 91.44 92 VAL A C 1
ATOM 709 O O . VAL A 1 92 ? -33.770 -11.802 18.009 1.00 91.44 92 VAL A O 1
ATOM 712 N N . GLU A 1 93 ? -34.034 -9.570 18.056 1.00 91.38 93 GLU A N 1
ATOM 713 C CA . GLU A 1 93 ? -35.496 -9.536 17.981 1.00 91.38 93 GLU A CA 1
ATOM 714 C C . GLU A 1 93 ? -35.895 -8.838 16.675 1.00 91.38 93 GLU A C 1
ATOM 716 O O . GLU A 1 93 ? -35.903 -7.609 16.578 1.00 91.38 93 GLU A O 1
ATOM 721 N N . GLY A 1 94 ? -36.186 -9.629 15.636 1.00 89.50 94 GLY A N 1
ATOM 722 C CA . GLY A 1 94 ? -36.498 -9.113 14.301 1.00 89.50 94 GLY A CA 1
ATOM 723 C C . GLY A 1 94 ? -35.328 -8.321 13.709 1.00 89.50 94 GLY A C 1
ATOM 724 O O . GLY A 1 94 ? -34.283 -8.890 13.405 1.00 89.50 94 GLY A O 1
ATOM 725 N N . THR A 1 95 ? -35.503 -7.007 13.551 1.00 92.62 95 THR A N 1
ATOM 726 C CA . THR A 1 95 ? -34.475 -6.073 13.052 1.00 92.62 95 THR A CA 1
ATOM 727 C C . THR A 1 95 ? -33.680 -5.381 14.163 1.00 92.62 95 THR A C 1
ATOM 729 O O . THR A 1 95 ? -32.810 -4.562 13.869 1.00 92.62 95 THR A O 1
ATOM 732 N N . THR A 1 96 ? -33.977 -5.667 15.433 1.00 90.94 96 THR A N 1
ATOM 733 C CA . THR A 1 96 ? -33.361 -5.002 16.587 1.00 90.94 96 THR A CA 1
ATOM 734 C C . THR A 1 96 ? -32.389 -5.940 17.292 1.00 90.94 96 THR A C 1
ATOM 736 O O . THR A 1 96 ? -32.722 -7.083 17.596 1.00 90.94 96 THR A O 1
ATOM 739 N N . ILE A 1 97 ? -31.190 -5.444 17.608 1.00 90.56 97 ILE A N 1
ATOM 740 C CA . ILE A 1 97 ? -30.227 -6.152 18.462 1.00 90.56 97 ILE A CA 1
ATOM 741 C C . ILE A 1 97 ? -30.323 -5.580 19.875 1.00 90.56 97 ILE A C 1
ATOM 743 O O . ILE A 1 97 ? -30.028 -4.404 20.095 1.00 90.56 97 ILE A O 1
ATOM 747 N N . ARG A 1 98 ? -30.709 -6.416 20.841 1.00 87.94 98 ARG A N 1
ATOM 748 C CA . ARG A 1 98 ? -30.703 -6.079 22.269 1.00 87.94 98 ARG A CA 1
ATOM 749 C C . ARG A 1 98 ? -29.438 -6.610 22.917 1.00 87.94 98 ARG A C 1
ATOM 751 O O . ARG A 1 98 ? -29.164 -7.806 22.868 1.00 87.94 98 ARG A O 1
ATOM 758 N N . LEU A 1 99 ? -28.687 -5.708 23.537 1.00 86.75 99 LEU A N 1
ATOM 759 C CA . LEU A 1 99 ? -27.488 -6.016 24.307 1.00 86.75 99 LEU A CA 1
ATOM 760 C C . LEU A 1 99 ? -27.850 -5.918 25.789 1.00 86.75 99 LEU A C 1
ATOM 762 O O . LEU A 1 99 ? -28.215 -4.844 26.262 1.00 86.75 99 LEU A O 1
ATOM 766 N N . ASN A 1 100 ? -27.770 -7.033 26.509 1.00 84.62 100 ASN A N 1
ATOM 767 C CA . ASN A 1 100 ? -27.968 -7.072 27.952 1.00 84.62 100 ASN A CA 1
ATOM 768 C C . ASN A 1 100 ? -26.607 -6.994 28.638 1.00 84.62 100 ASN A C 1
ATOM 770 O O . ASN A 1 100 ? -25.661 -7.667 28.228 1.00 84.62 100 ASN A O 1
ATOM 774 N N . GLY A 1 101 ? -26.505 -6.183 29.684 1.00 78.56 101 GLY A N 1
ATOM 775 C CA . GLY A 1 101 ? -25.263 -5.992 30.417 1.00 78.56 101 GLY A CA 1
ATOM 776 C C . GLY A 1 101 ? -25.438 -5.105 31.638 1.00 78.56 101 GLY A C 1
ATOM 777 O O . GLY A 1 101 ? -26.497 -4.511 31.839 1.00 78.56 101 GLY A O 1
ATOM 778 N N . THR A 1 102 ? -24.392 -5.000 32.450 1.00 73.19 102 THR A N 1
ATOM 779 C CA . THR A 1 102 ? -24.334 -4.046 33.561 1.00 73.19 102 THR A CA 1
ATOM 780 C C . THR A 1 102 ? -23.775 -2.715 33.070 1.00 73.19 102 THR A C 1
ATOM 782 O O . THR A 1 102 ? -22.700 -2.658 32.470 1.00 73.19 102 THR A O 1
ATOM 785 N N . GLN A 1 103 ? -24.512 -1.635 33.333 1.00 64.06 103 GLN A N 1
ATOM 786 C CA . GLN A 1 103 ? -24.023 -0.268 33.191 1.00 64.06 103 GLN A CA 1
ATOM 787 C C . GLN A 1 103 ? -23.633 0.242 34.592 1.00 64.06 103 GLN A C 1
ATOM 789 O O . GLN A 1 103 ? -24.510 0.342 35.451 1.00 64.06 103 GLN A O 1
ATOM 794 N N . PRO A 1 104 ? -22.354 0.551 34.862 1.00 60.12 104 PRO A N 1
ATOM 795 C CA . PRO A 1 104 ? -21.939 1.317 36.026 1.00 60.12 104 PRO A CA 1
ATOM 796 C C . PRO A 1 104 ? -22.802 2.571 36.195 1.00 60.12 104 PRO A C 1
ATOM 798 O O . PRO A 1 104 ? -23.082 3.283 35.225 1.00 60.12 104 PRO A O 1
ATOM 801 N N . SER A 1 105 ? -23.244 2.816 37.429 1.00 54.94 105 SER A N 1
ATOM 802 C CA . SER A 1 105 ? -23.994 4.021 37.783 1.00 54.94 105 SER A CA 1
ATOM 803 C C . SER A 1 105 ? -23.170 5.267 37.419 1.00 54.94 105 SER A C 1
ATOM 805 O O . SER A 1 105 ? -21.977 5.300 37.724 1.00 54.94 105 SER A O 1
ATOM 807 N N . PRO A 1 106 ? -23.764 6.302 36.793 1.00 56.62 106 PRO A N 1
ATOM 808 C CA . PRO A 1 106 ? -23.056 7.538 36.443 1.00 56.62 106 PRO A CA 1
ATOM 809 C C . PRO A 1 106 ? -22.577 8.336 37.670 1.00 56.62 106 PRO A C 1
ATOM 811 O O . PRO A 1 106 ? -21.748 9.232 37.532 1.00 56.62 106 PRO A O 1
ATOM 814 N N . HIS A 1 107 ? -23.063 7.997 38.866 1.00 53.75 107 HIS A N 1
ATOM 815 C CA . HIS A 1 107 ? -22.584 8.532 40.133 1.00 53.75 107 HIS A CA 1
ATOM 816 C C . HIS A 1 107 ? -21.893 7.406 40.901 1.00 53.75 107 HIS A C 1
ATOM 818 O O . HIS A 1 107 ? -22.557 6.510 41.426 1.00 53.75 107 HIS A O 1
ATOM 824 N N . GLY A 1 108 ? -20.558 7.424 40.900 1.00 49.09 108 GLY A N 1
ATOM 825 C CA . GLY A 1 108 ? -19.754 6.547 41.743 1.00 49.09 108 GLY A CA 1
ATOM 826 C C . GLY A 1 108 ? -20.060 6.812 43.216 1.00 49.09 108 GLY A C 1
ATOM 827 O O . GLY A 1 108 ? -20.104 7.967 43.636 1.00 49.09 108 GLY A O 1
ATOM 828 N N . THR A 1 109 ? -20.314 5.746 43.966 1.00 42.50 109 THR A N 1
ATOM 829 C CA . THR A 1 109 ? -20.170 5.728 45.427 1.00 42.50 109 THR A CA 1
ATOM 830 C C . THR A 1 109 ? -18.706 5.601 45.795 1.00 42.50 109 THR A C 1
ATOM 832 O O . THR A 1 109 ? -18.048 4.748 45.152 1.00 42.50 109 THR A O 1
#

Organism: NCBI:txid184978

Secondary structure (DSSP, 8-state):
----PEEPTTT-SEE-EE-TTTTTPPP-SSSPPPPPEESSHHHHHHTHHHHHHHHHHHHHHHHHHHHHHHHHHHHHHHHHHH---EEEEEEEETTEEEEEEEPPPSS--

Foldseek 3Di:
DPPPFDAAPQPRHGFDDWDPLQPPQDDDDPDDDDTHTHNDVVSVVVCCVVCVVVSVVSNVSVVVVVVVVVVVVVVVVCCVVPVQWAFPDWDDDPPDIDTDGDHPDPDDD

Sequence (109 aa):
MTPGLSVCTHCRGPAARRCTGCLVAPDYDEKPSAPSFYCSIDCQKAEWPQHQTDCRKLQARKSLNRAASLLQAIVYKIRMHTTVLQITSAHVEGTTIRLNGTQPSPHGT

Radius of gyration: 24.26 Å; chains: 1; bounding box: 55×34×67 Å

InterPro domains:
  IPR002893 Zinc finger, MYND-type [PF01753] (8-55)

pLDDT: mean 85.76, std 13.92, range [34.75, 98.0]